Protein AF-A0A9D9K6U5-F1 (afdb_monomer)

Solvent-accessible surface area (backbone atoms only — not comparable to full-atom values): 7953 Å² total; per-residue (Å²): 141,81,90,78,74,84,79,78,78,83,78,51,60,68,62,50,52,54,49,46,54,54,50,46,52,52,50,51,54,55,35,72,71,33,70,72,52,32,52,54,53,49,50,53,49,36,74,77,41,72,85,64,54,78,93,46,47,69,58,51,51,49,51,53,46,51,50,50,54,63,66,56,49,69,49,76,46,80,39,69,76,75,52,73,68,55,51,51,51,50,37,54,60,44,40,68,43,62,42,95,87,67,42,51,32,42,67,47,74,38,34,44,40,83,42,76,51,86,55,94,84,53,95,66,82,46,74,46,80,45,80,88

Structure (mmCIF, N/CA/C/O backbone):
data_AF-A0A9D9K6U5-F1
#
_entry.id   AF-A0A9D9K6U5-F1
#
loop_
_atom_site.group_PDB
_atom_site.id
_atom_site.type_symbol
_atom_site.label_atom_id
_atom_site.label_alt_id
_atom_site.label_comp_id
_atom_site.label_asym_id
_atom_site.label_entity_id
_atom_site.label_seq_id
_atom_site.pdbx_PDB_ins_code
_atom_site.Cartn_x
_atom_site.Cartn_y
_atom_site.Cartn_z
_atom_site.occupancy
_atom_site.B_iso_or_equiv
_atom_site.auth_seq_id
_atom_site.auth_comp_id
_atom_site.auth_asym_id
_atom_site.auth_atom_id
_atom_site.pdbx_PDB_model_num
ATOM 1 N N . MET A 1 1 ? -18.095 -0.144 30.265 1.00 38.88 1 MET A N 1
ATOM 2 C CA . MET A 1 1 ? -16.890 0.116 29.445 1.00 38.88 1 MET A CA 1
ATOM 3 C C . MET A 1 1 ? -15.909 -1.040 29.583 1.00 38.88 1 MET A C 1
ATOM 5 O O . MET A 1 1 ? -15.293 -1.169 30.631 1.00 38.88 1 MET A O 1
ATOM 9 N N . LYS A 1 2 ? -15.785 -1.892 28.560 1.00 31.53 2 LYS A N 1
ATOM 10 C CA . LYS A 1 2 ? -14.665 -2.835 28.393 1.00 31.53 2 LYS A CA 1
ATOM 11 C C . LYS A 1 2 ? -14.397 -3.007 26.895 1.00 31.53 2 LYS A C 1
ATOM 13 O O . LYS A 1 2 ? -14.811 -3.994 26.306 1.00 31.53 2 LYS A O 1
ATOM 18 N N . PHE A 1 3 ? -13.731 -2.032 26.279 1.00 37.59 3 PHE A N 1
ATOM 19 C CA . PHE A 1 3 ? -13.060 -2.262 24.998 1.00 37.59 3 PHE A CA 1
ATOM 20 C C . PHE A 1 3 ? -11.664 -2.794 25.334 1.00 37.59 3 PHE A C 1
ATOM 22 O O . PHE A 1 3 ? -10.690 -2.055 25.406 1.00 37.59 3 PHE A O 1
ATOM 29 N N . ALA A 1 4 ? -11.600 -4.076 25.689 1.00 38.03 4 ALA A N 1
ATOM 30 C CA . ALA A 1 4 ? -1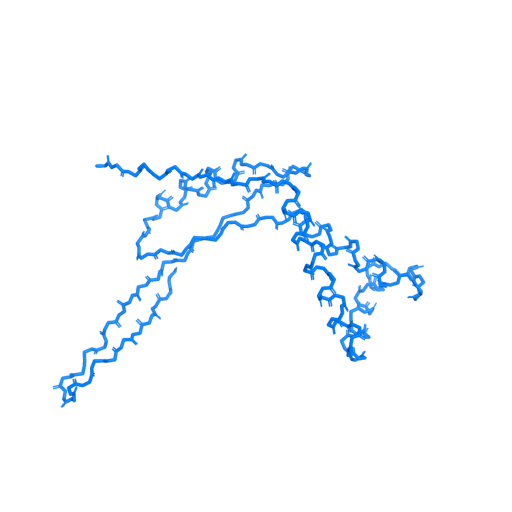0.345 -4.799 25.843 1.00 38.03 4 ALA A CA 1
ATOM 31 C C . ALA A 1 4 ? -10.129 -5.629 24.573 1.00 38.03 4 ALA A C 1
ATOM 33 O O . ALA A 1 4 ? -10.202 -6.853 24.602 1.00 38.03 4 ALA A O 1
ATOM 34 N N . SER A 1 5 ? -9.929 -4.962 23.436 1.00 45.66 5 SER A N 1
ATOM 35 C CA . SER A 1 5 ? -9.408 -5.626 22.244 1.00 45.66 5 SER A CA 1
ATOM 36 C C . SER A 1 5 ? -7.886 -5.578 22.325 1.00 45.66 5 SER A C 1
ATOM 38 O O . SER A 1 5 ? -7.269 -4.531 22.130 1.00 45.66 5 SER A O 1
ATOM 40 N N . ALA A 1 6 ? -7.269 -6.711 22.652 1.00 38.53 6 ALA A N 1
ATOM 41 C CA . ALA A 1 6 ? -5.839 -6.879 22.456 1.00 38.53 6 ALA A CA 1
ATOM 42 C C . ALA A 1 6 ? -5.580 -6.890 20.942 1.00 38.53 6 ALA A C 1
ATOM 44 O O . ALA A 1 6 ? -5.767 -7.905 20.276 1.00 38.53 6 ALA A O 1
ATOM 45 N N . PHE A 1 7 ? -5.203 -5.741 20.382 1.00 44.81 7 PHE A N 1
ATOM 46 C CA . PHE A 1 7 ? -4.701 -5.683 19.016 1.00 44.81 7 PHE A CA 1
ATOM 47 C C . PHE A 1 7 ? -3.298 -6.290 19.012 1.00 44.81 7 PHE A C 1
ATOM 49 O O . PHE A 1 7 ? -2.329 -5.650 19.410 1.00 44.81 7 PHE A O 1
ATOM 56 N N . SER A 1 8 ? -3.188 -7.550 18.592 1.00 39.38 8 SER A N 1
ATOM 57 C CA . SER A 1 8 ? -1.895 -8.129 18.239 1.00 39.38 8 SER A CA 1
ATOM 58 C C . SER A 1 8 ? -1.573 -7.691 16.816 1.00 39.38 8 SER A C 1
ATOM 60 O O . SER A 1 8 ? -2.078 -8.251 15.845 1.00 39.38 8 SER A O 1
ATOM 62 N N . VAL A 1 9 ? -0.772 -6.635 16.685 1.00 52.78 9 VAL A N 1
ATOM 63 C CA . VAL A 1 9 ? -0.162 -6.308 15.397 1.00 52.78 9 VAL A CA 1
ATOM 64 C C . VAL A 1 9 ? 0.989 -7.289 15.217 1.00 52.78 9 VAL A C 1
ATOM 66 O O . VAL A 1 9 ? 2.053 -7.128 15.811 1.00 52.78 9 VAL A O 1
ATOM 69 N N . VAL A 1 10 ? 0.761 -8.346 14.437 1.00 52.00 10 VAL A N 1
ATOM 70 C CA . VAL A 1 10 ? 1.823 -9.278 14.047 1.00 52.00 10 VAL A CA 1
ATOM 71 C C . VAL A 1 10 ? 2.725 -8.551 13.052 1.00 52.00 10 VAL A C 1
ATOM 73 O O . VAL A 1 10 ? 2.498 -8.560 11.846 1.00 52.00 10 VAL A O 1
ATOM 76 N N . THR A 1 11 ? 3.748 -7.876 13.570 1.00 57.75 11 THR A N 1
ATOM 77 C CA . THR A 1 11 ? 4.784 -7.190 12.789 1.00 57.75 11 THR A CA 1
ATOM 78 C C . THR A 1 11 ? 5.875 -8.164 12.344 1.00 57.75 11 THR A C 1
ATOM 80 O O . THR A 1 11 ? 7.061 -7.839 12.414 1.00 57.75 11 THR A O 1
ATOM 83 N N . ASP A 1 12 ? 5.512 -9.387 11.947 1.00 71.06 12 ASP A N 1
ATOM 84 C CA . ASP A 1 12 ? 6.500 -10.348 11.465 1.00 71.06 12 ASP A CA 1
ATOM 85 C C . ASP A 1 12 ? 7.069 -9.841 10.134 1.00 71.06 12 ASP A C 1
ATOM 87 O O . ASP A 1 12 ? 6.441 -9.907 9.070 1.00 71.06 12 ASP A O 1
ATOM 91 N N . LYS A 1 13 ? 8.280 -9.289 10.225 1.00 76.88 13 LYS A N 1
ATOM 92 C CA . LYS A 1 13 ? 9.020 -8.725 9.102 1.00 76.88 13 LYS A CA 1
ATOM 93 C C . LYS A 1 13 ? 9.217 -9.748 7.987 1.00 76.88 13 LYS A C 1
ATOM 95 O O . LYS A 1 13 ? 9.085 -9.384 6.824 1.00 76.88 13 LYS A O 1
ATOM 100 N N . GLN A 1 14 ? 9.482 -11.014 8.313 1.00 81.38 14 GLN A N 1
ATOM 101 C CA . GLN A 1 14 ? 9.707 -12.040 7.295 1.00 81.38 14 GLN A CA 1
ATOM 102 C C . GLN A 1 14 ? 8.429 -12.322 6.508 1.00 81.38 14 GLN A C 1
ATOM 104 O O . GLN A 1 14 ? 8.467 -12.407 5.278 1.00 81.38 14 GLN A O 1
ATOM 109 N N . ILE A 1 15 ? 7.285 -12.419 7.193 1.00 81.75 15 ILE A N 1
ATOM 110 C CA . ILE A 1 15 ? 5.987 -12.606 6.531 1.00 81.75 15 ILE A CA 1
ATOM 111 C C . ILE A 1 15 ? 5.664 -11.398 5.646 1.00 81.75 15 ILE A C 1
ATOM 113 O O . ILE A 1 15 ? 5.240 -11.574 4.497 1.00 81.75 15 ILE A O 1
ATOM 117 N N . ARG A 1 16 ? 5.904 -10.178 6.139 1.00 78.88 16 ARG A N 1
ATOM 118 C CA . ARG A 1 16 ? 5.692 -8.940 5.376 1.00 78.88 16 ARG A CA 1
ATOM 119 C C . ARG A 1 16 ? 6.571 -8.886 4.127 1.00 78.88 16 ARG A C 1
ATOM 121 O O . ARG A 1 16 ? 6.045 -8.682 3.037 1.00 78.88 16 ARG A O 1
ATOM 128 N N . ASP A 1 17 ? 7.871 -9.122 4.263 1.00 86.44 17 ASP A N 1
ATOM 129 C CA . ASP A 1 17 ? 8.828 -9.043 3.155 1.00 86.44 17 ASP A CA 1
ATOM 130 C C . ASP A 1 17 ? 8.530 -10.107 2.086 1.00 86.44 17 ASP A C 1
ATOM 132 O O . ASP A 1 17 ? 8.552 -9.824 0.883 1.00 86.44 17 ASP A O 1
ATOM 136 N N . LYS A 1 18 ? 8.152 -11.320 2.509 1.00 89.19 18 LYS A N 1
ATOM 137 C CA . LYS A 1 18 ? 7.714 -12.389 1.601 1.00 89.19 18 LYS A CA 1
ATOM 138 C C . LYS A 1 18 ? 6.426 -12.023 0.864 1.00 89.19 18 LYS A C 1
ATO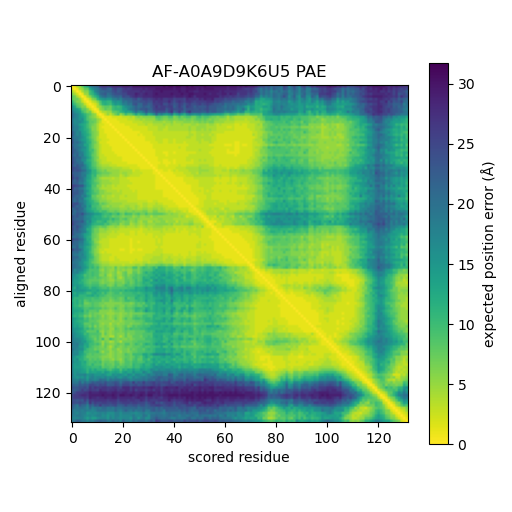M 140 O O . LYS A 1 18 ? 6.306 -12.270 -0.339 1.00 89.19 18 LYS A O 1
ATOM 145 N N . THR A 1 19 ? 5.469 -11.427 1.570 1.00 86.94 19 THR A N 1
ATOM 146 C CA . THR A 1 19 ? 4.194 -10.987 0.991 1.00 86.94 19 THR A CA 1
ATOM 147 C C . THR A 1 19 ? 4.417 -9.870 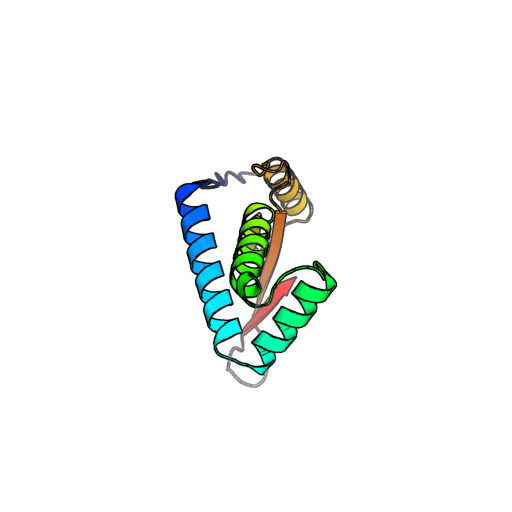-0.022 1.00 86.94 19 THR A C 1
ATOM 149 O O . THR A 1 19 ? 3.926 -9.976 -1.145 1.00 86.94 19 THR A O 1
ATOM 152 N N . ALA A 1 20 ? 5.215 -8.857 0.328 1.00 89.19 20 ALA A N 1
ATOM 153 C CA . ALA A 1 20 ? 5.593 -7.772 -0.571 1.00 89.19 20 ALA A CA 1
ATOM 154 C C . ALA A 1 20 ? 6.252 -8.324 -1.840 1.00 89.19 20 ALA A C 1
ATOM 156 O O . ALA A 1 20 ? 5.757 -8.081 -2.933 1.00 89.19 20 ALA A O 1
ATOM 157 N N . THR A 1 21 ? 7.277 -9.170 -1.704 1.00 92.69 21 THR A N 1
ATOM 158 C CA . THR A 1 21 ? 7.965 -9.791 -2.852 1.00 92.69 21 THR A CA 1
ATOM 159 C C . THR A 1 21 ? 6.997 -10.560 -3.756 1.00 92.69 21 THR A C 1
ATOM 161 O O . THR A 1 21 ? 7.040 -10.433 -4.978 1.00 92.69 21 THR A O 1
ATOM 164 N N . THR A 1 22 ? 6.066 -11.314 -3.164 1.00 94.12 22 THR A N 1
ATOM 165 C CA . THR A 1 22 ? 5.055 -12.074 -3.916 1.00 94.12 22 THR A CA 1
ATOM 166 C C . THR A 1 22 ? 4.130 -11.155 -4.716 1.00 94.12 22 THR A C 1
ATOM 168 O O . THR A 1 22 ? 3.819 -11.440 -5.872 1.00 94.12 22 THR A O 1
ATOM 171 N N . TRP A 1 23 ? 3.670 -10.058 -4.115 1.00 93.31 23 TRP A N 1
ATOM 172 C CA . TRP A 1 23 ? 2.797 -9.097 -4.787 1.00 93.31 23 TRP A CA 1
ATOM 173 C C . TRP A 1 23 ? 3.523 -8.292 -5.853 1.00 93.31 23 TRP A C 1
ATOM 175 O O . TRP A 1 23 ? 2.987 -8.137 -6.948 1.00 93.31 23 TRP A O 1
ATOM 185 N N . VAL A 1 24 ? 4.749 -7.851 -5.576 1.00 94.19 24 VAL A N 1
ATOM 186 C CA . VAL A 1 24 ? 5.594 -7.172 -6.562 1.00 94.19 24 VAL A CA 1
ATOM 187 C C . VAL A 1 24 ? 5.779 -8.054 -7.791 1.00 94.19 24 VAL A C 1
ATOM 189 O O . VAL A 1 24 ? 5.522 -7.598 -8.902 1.00 94.19 24 VAL A O 1
ATOM 192 N N . GLN A 1 25 ? 6.087 -9.341 -7.609 1.00 94.75 25 GLN A N 1
ATOM 193 C CA . GLN A 1 25 ? 6.220 -10.261 -8.737 1.00 94.75 25 GLN A CA 1
ATOM 194 C C . GLN A 1 25 ? 4.922 -10.390 -9.547 1.00 94.75 25 GLN A C 1
ATOM 196 O O . GLN A 1 25 ? 4.963 -10.413 -10.775 1.00 94.75 25 GLN A O 1
ATOM 201 N N . LYS A 1 26 ? 3.758 -10.452 -8.887 1.00 95.44 26 LYS A N 1
ATOM 202 C CA . LYS A 1 26 ? 2.458 -10.494 -9.580 1.00 95.44 26 LYS A CA 1
ATOM 203 C C . LYS A 1 26 ? 2.201 -9.229 -10.399 1.00 95.44 26 LYS A C 1
ATOM 205 O O . LYS A 1 26 ? 1.728 -9.340 -11.525 1.00 95.44 26 LYS A O 1
ATOM 210 N N . ILE A 1 27 ? 2.519 -8.055 -9.850 1.00 93.75 27 ILE A N 1
ATOM 211 C CA . ILE A 1 27 ? 2.357 -6.767 -10.538 1.00 93.75 27 ILE A CA 1
ATOM 212 C C . ILE A 1 27 ? 3.286 -6.699 -11.750 1.00 93.75 27 ILE A C 1
ATOM 214 O O . ILE A 1 27 ? 2.825 -6.385 -12.840 1.00 93.75 27 ILE A O 1
ATOM 218 N N . ILE A 1 28 ? 4.563 -7.051 -11.584 1.00 94.00 28 ILE A N 1
ATOM 219 C CA . ILE A 1 28 ? 5.542 -7.103 -12.679 1.00 94.00 28 ILE A CA 1
ATOM 220 C C . ILE A 1 28 ? 5.044 -8.036 -13.782 1.00 94.00 28 ILE A C 1
ATOM 222 O O . ILE A 1 28 ? 4.950 -7.624 -14.934 1.00 94.00 28 ILE A O 1
ATOM 226 N N . ASN A 1 29 ? 4.650 -9.262 -13.431 1.00 94.56 29 ASN A N 1
ATOM 227 C CA . ASN A 1 29 ? 4.145 -10.228 -14.404 1.00 94.56 29 ASN A CA 1
ATOM 228 C C . ASN A 1 29 ? 2.916 -9.699 -15.152 1.00 94.56 29 ASN A C 1
ATOM 230 O O . ASN A 1 29 ? 2.805 -9.914 -16.351 1.00 94.56 29 ASN A O 1
ATOM 234 N N . TYR A 1 30 ? 2.007 -9.004 -14.463 1.00 94.69 30 TYR A N 1
ATOM 235 C CA . TYR A 1 30 ? 0.834 -8.394 -15.085 1.00 94.69 30 TYR A CA 1
ATOM 236 C C . TYR A 1 30 ? 1.210 -7.251 -16.040 1.00 94.69 30 TYR A C 1
ATOM 238 O O . TYR A 1 30 ? 0.706 -7.200 -17.157 1.00 94.69 30 TYR A O 1
ATOM 246 N N . VAL A 1 31 ? 2.118 -6.362 -15.627 1.00 93.38 31 VAL A N 1
ATOM 247 C CA . VAL A 1 31 ? 2.574 -5.221 -16.439 1.00 93.38 31 VAL A CA 1
ATOM 248 C C . VAL A 1 31 ? 3.279 -5.690 -17.707 1.00 93.38 31 VAL A C 1
ATOM 250 O O . VAL A 1 31 ? 2.982 -5.186 -18.782 1.00 93.38 31 VAL A O 1
ATOM 253 N N . PHE A 1 32 ? 4.186 -6.664 -17.601 1.00 90.88 32 PHE A N 1
ATOM 254 C CA . PHE A 1 32 ? 4.958 -7.156 -18.746 1.00 90.88 32 PHE A CA 1
ATOM 255 C C . PHE A 1 32 ? 4.222 -8.215 -19.584 1.00 90.88 32 PHE A C 1
ATOM 257 O O . PHE A 1 32 ? 4.725 -8.608 -20.634 1.00 90.88 32 PHE A O 1
ATOM 264 N N . ALA A 1 33 ? 3.037 -8.668 -19.160 1.00 93.75 33 ALA A N 1
ATOM 265 C CA . ALA A 1 33 ? 2.178 -9.530 -19.974 1.00 93.75 33 ALA A CA 1
ATOM 266 C C . ALA A 1 33 ? 1.398 -8.757 -21.054 1.00 93.75 33 ALA A C 1
ATOM 268 O O . ALA A 1 33 ? 0.961 -9.365 -22.030 1.00 93.75 33 ALA A O 1
ATOM 269 N N . ASP A 1 34 ? 1.228 -7.441 -20.895 1.00 94.25 34 ASP A N 1
ATOM 270 C CA . ASP A 1 34 ? 0.496 -6.577 -21.824 1.00 94.25 34 ASP A CA 1
ATOM 271 C C . ASP A 1 34 ? 1.399 -5.439 -22.319 1.00 94.25 34 ASP A C 1
ATOM 273 O O . ASP A 1 34 ? 1.850 -4.597 -21.542 1.00 94.25 34 ASP A O 1
ATOM 277 N N . LEU A 1 35 ? 1.643 -5.392 -23.633 1.00 91.88 35 LEU A N 1
ATOM 278 C CA . LEU A 1 35 ? 2.503 -4.386 -24.264 1.00 91.88 35 LEU A CA 1
ATOM 279 C C . LEU A 1 35 ? 2.024 -2.949 -24.011 1.00 91.88 35 LEU A C 1
ATOM 281 O O . LEU A 1 35 ? 2.846 -2.077 -23.745 1.00 91.88 35 LEU A O 1
ATOM 285 N N . SER A 1 36 ? 0.712 -2.700 -24.020 1.00 95.06 36 SER A N 1
ATOM 286 C CA . SER A 1 36 ? 0.156 -1.355 -23.820 1.00 95.06 36 SER A CA 1
ATOM 287 C C . SER A 1 36 ? 0.368 -0.852 -22.389 1.00 95.06 36 SER A C 1
ATOM 289 O O . SER A 1 36 ? 0.688 0.318 -22.160 1.00 95.06 36 SER A O 1
ATOM 291 N N . ILE A 1 37 ? 0.235 -1.750 -21.409 1.00 93.12 37 ILE A N 1
ATOM 292 C CA . ILE A 1 37 ? 0.485 -1.448 -19.999 1.00 93.12 37 ILE A CA 1
ATOM 293 C C . ILE A 1 37 ? 1.987 -1.277 -19.776 1.00 93.12 37 ILE A C 1
ATOM 295 O O . ILE A 1 37 ? 2.401 -0.326 -19.112 1.00 93.12 37 ILE A O 1
ATOM 299 N N . CYS A 1 38 ? 2.800 -2.154 -20.362 1.00 93.06 38 CYS A N 1
ATOM 300 C CA . CYS A 1 38 ? 4.254 -2.087 -20.304 1.00 93.06 38 CYS A CA 1
ATOM 301 C C . CYS A 1 38 ? 4.784 -0.747 -20.830 1.00 93.06 38 CYS A C 1
ATOM 303 O O . CYS A 1 38 ? 5.564 -0.091 -20.142 1.00 93.06 38 CYS A O 1
ATOM 305 N N . GLU A 1 39 ? 4.343 -0.303 -22.009 1.00 93.44 39 GLU A N 1
ATOM 306 C CA . GLU A 1 39 ? 4.743 0.983 -22.595 1.00 93.44 39 GLU A CA 1
ATOM 307 C C . GLU A 1 39 ? 4.382 2.157 -21.684 1.00 93.44 39 GLU A C 1
ATOM 309 O O . GLU A 1 39 ? 5.218 3.022 -21.417 1.00 93.44 39 GLU A O 1
ATOM 314 N N . LYS A 1 40 ? 3.163 2.147 -21.137 1.00 94.44 40 LYS A N 1
ATOM 315 C CA . LYS A 1 40 ? 2.676 3.182 -20.221 1.00 94.44 40 LYS A CA 1
ATOM 316 C C . LYS A 1 40 ? 3.482 3.245 -18.924 1.00 94.44 40 LYS A C 1
ATOM 318 O O . LYS A 1 40 ? 3.861 4.321 -18.475 1.00 94.44 40 LYS A O 1
ATOM 323 N N . VAL A 1 41 ? 3.763 2.099 -18.307 1.00 92.62 41 VAL A N 1
ATOM 324 C CA . VAL A 1 41 ? 4.574 2.054 -17.081 1.00 92.62 41 VAL A CA 1
ATOM 325 C C . VAL A 1 41 ? 6.018 2.463 -17.377 1.00 92.62 41 VAL A C 1
ATOM 327 O O . VAL A 1 41 ? 6.622 3.203 -16.606 1.00 92.62 41 VAL A O 1
ATOM 330 N N . THR A 1 42 ? 6.558 2.048 -18.522 1.00 91.38 42 THR A N 1
ATOM 331 C CA . THR A 1 42 ? 7.903 2.433 -18.964 1.00 91.38 42 THR A CA 1
ATOM 332 C C . THR A 1 42 ? 8.008 3.942 -19.184 1.00 91.38 42 THR A C 1
ATOM 334 O O . THR A 1 42 ? 9.014 4.538 -18.798 1.00 91.38 42 THR A O 1
ATOM 337 N N . SER A 1 43 ? 6.981 4.589 -19.750 1.00 92.81 43 SER A N 1
ATOM 338 C CA . SER A 1 43 ? 6.978 6.046 -19.922 1.00 92.81 43 SER A CA 1
ATOM 339 C C . SER A 1 43 ? 7.010 6.772 -18.578 1.00 92.81 43 SER A C 1
ATOM 341 O O . SER A 1 43 ? 7.820 7.677 -18.407 1.00 92.81 43 SER A O 1
ATOM 343 N N . TRP A 1 44 ? 6.227 6.324 -17.593 1.00 93.81 44 TRP A N 1
ATOM 344 C CA . TRP A 1 44 ? 6.253 6.891 -16.240 1.00 93.81 44 TRP A CA 1
ATOM 345 C C . TRP A 1 44 ? 7.620 6.763 -15.570 1.00 93.81 44 TRP A C 1
ATOM 347 O O . TRP A 1 44 ? 8.109 7.714 -14.961 1.00 93.81 44 TRP A O 1
ATOM 357 N N . ILE A 1 45 ? 8.276 5.608 -15.711 1.00 91.94 45 ILE A N 1
ATOM 358 C CA . ILE A 1 45 ? 9.619 5.416 -15.153 1.00 91.94 45 ILE A CA 1
ATOM 359 C C . ILE A 1 45 ? 10.626 6.339 -15.849 1.00 91.94 45 ILE A C 1
ATOM 361 O O . ILE A 1 45 ? 11.464 6.924 -15.169 1.00 91.94 45 ILE A O 1
ATOM 365 N N . ARG A 1 46 ? 10.526 6.538 -17.172 1.00 92.12 46 ARG A N 1
ATOM 366 C CA . ARG A 1 46 ? 11.377 7.497 -17.903 1.00 92.12 46 ARG A CA 1
ATOM 367 C C . ARG A 1 46 ? 11.151 8.939 -17.475 1.00 92.12 46 ARG A C 1
ATOM 369 O O . ARG A 1 46 ? 12.117 9.685 -17.377 1.00 92.12 46 ARG A O 1
ATOM 376 N N . GLU A 1 47 ? 9.908 9.330 -17.217 1.00 92.94 47 GLU A N 1
ATOM 377 C CA . GLU A 1 47 ? 9.588 10.670 -16.710 1.00 92.94 47 GLU A CA 1
ATOM 378 C C . GLU A 1 47 ? 10.246 10.920 -15.347 1.00 92.94 47 GLU A C 1
ATOM 380 O O . GLU A 1 47 ? 10.748 12.011 -15.090 1.00 92.94 47 GLU A O 1
ATOM 385 N N . MET A 1 48 ? 10.302 9.896 -14.492 1.00 90.38 48 MET A N 1
ATOM 386 C CA . MET A 1 48 ? 10.949 9.975 -13.181 1.00 90.38 48 MET A CA 1
ATOM 387 C C . MET A 1 48 ? 12.479 9.863 -13.244 1.00 90.38 48 MET A C 1
ATOM 389 O O . MET A 1 48 ? 13.179 10.514 -12.470 1.00 90.38 48 MET A O 1
ATOM 393 N N . LYS A 1 49 ? 13.004 9.004 -14.124 1.00 90.62 49 LYS A N 1
ATOM 394 C CA . LYS A 1 49 ? 14.434 8.699 -14.279 1.00 90.62 49 LYS A CA 1
ATOM 395 C C . LYS A 1 49 ? 14.805 8.651 -15.769 1.00 90.62 49 LYS A C 1
ATOM 397 O O . LYS A 1 49 ? 14.885 7.565 -16.341 1.00 90.62 49 LYS A O 1
ATOM 402 N N . PRO A 1 50 ? 15.083 9.804 -16.402 1.00 89.19 50 PRO A N 1
ATOM 403 C CA . PRO A 1 50 ? 15.308 9.883 -17.850 1.00 89.19 50 PRO A CA 1
ATOM 404 C C . PRO A 1 50 ? 16.537 9.115 -18.350 1.00 89.19 50 PRO A C 1
ATOM 406 O O . PRO A 1 50 ? 16.580 8.698 -19.503 1.00 89.19 50 PRO A O 1
ATOM 409 N N . GLU A 1 51 ? 17.537 8.927 -17.488 1.00 90.19 51 GLU A N 1
ATOM 410 C CA . GLU A 1 51 ? 18.823 8.308 -17.837 1.00 90.19 51 GLU A CA 1
ATOM 411 C C . GLU A 1 51 ? 18.808 6.773 -17.768 1.00 90.19 51 GLU A C 1
ATOM 413 O O . GLU A 1 51 ? 19.809 6.124 -18.076 1.00 90.19 51 GLU A O 1
ATOM 418 N N . ILE A 1 52 ? 17.695 6.165 -17.346 1.00 90.06 52 ILE A N 1
ATOM 419 C CA . ILE A 1 52 ? 17.630 4.716 -17.183 1.00 90.06 52 ILE A CA 1
ATOM 420 C C . ILE A 1 52 ? 17.575 3.998 -18.538 1.00 90.06 52 ILE A C 1
ATOM 422 O O . ILE A 1 52 ? 16.792 4.335 -19.430 1.00 90.06 52 ILE A O 1
ATOM 426 N N . SER A 1 53 ? 18.398 2.961 -18.689 1.00 88.44 53 SER A N 1
ATOM 427 C CA . SER A 1 53 ? 18.381 2.115 -19.879 1.00 88.44 53 SER A CA 1
ATOM 428 C C . SER A 1 53 ? 17.152 1.200 -19.901 1.00 88.44 53 SER A C 1
ATOM 430 O O . SER A 1 53 ? 16.677 0.743 -18.861 1.00 88.44 53 SER A O 1
ATOM 432 N N . GLU A 1 54 ? 16.655 0.873 -21.100 1.00 80.75 54 GLU A N 1
ATOM 433 C CA . GLU A 1 54 ? 15.498 -0.024 -21.268 1.00 80.75 54 GLU A CA 1
ATOM 434 C C . GLU A 1 54 ? 15.689 -1.374 -20.570 1.00 80.75 54 GLU A C 1
ATOM 436 O O . GLU A 1 54 ? 14.780 -1.861 -19.902 1.00 80.75 54 GLU A O 1
ATOM 441 N N . GLY A 1 55 ? 16.898 -1.940 -20.645 1.00 83.00 55 GLY A N 1
ATOM 442 C CA . GLY A 1 55 ? 17.226 -3.214 -20.002 1.00 83.00 55 GLY A CA 1
ATOM 443 C C . GLY A 1 55 ? 17.121 -3.197 -18.472 1.00 83.00 55 GLY A C 1
ATOM 444 O O . GLY A 1 55 ? 17.019 -4.259 -17.864 1.00 83.00 55 GLY A O 1
ATOM 445 N N . MET A 1 56 ? 17.106 -2.016 -17.843 1.00 88.81 56 MET A N 1
ATOM 446 C CA . MET A 1 56 ? 17.009 -1.859 -16.388 1.00 88.81 56 MET A CA 1
ATOM 447 C C . MET A 1 56 ? 15.592 -1.514 -15.909 1.00 88.81 56 MET A C 1
ATOM 449 O O . MET A 1 56 ? 15.356 -1.480 -14.703 1.00 88.81 56 MET A O 1
ATOM 453 N N . MET A 1 57 ? 14.629 -1.316 -16.815 1.00 88.00 57 MET A N 1
ATOM 454 C CA . MET A 1 57 ? 13.268 -0.880 -16.469 1.00 88.00 57 MET A CA 1
ATOM 455 C C . MET A 1 57 ? 12.551 -1.836 -15.517 1.00 88.00 57 MET A C 1
ATOM 457 O O . MET A 1 57 ? 11.992 -1.409 -14.510 1.00 88.00 57 MET A O 1
ATOM 461 N N . SER A 1 58 ? 12.596 -3.143 -15.796 1.00 87.94 58 SER A N 1
ATOM 462 C CA . SER A 1 58 ? 11.955 -4.141 -14.931 1.00 87.94 58 SER A CA 1
ATOM 463 C C . SER A 1 58 ? 12.587 -4.196 -13.540 1.00 87.94 58 SER A C 1
ATOM 465 O O . SER A 1 58 ? 11.885 -4.443 -12.560 1.00 87.94 58 SER A O 1
ATOM 467 N N . TYR A 1 59 ? 13.901 -3.988 -13.451 1.00 91.25 59 TYR A N 1
ATOM 468 C CA . TYR A 1 59 ? 14.618 -3.976 -12.181 1.00 91.25 59 TYR A CA 1
ATOM 469 C C . TYR A 1 59 ? 14.263 -2.734 -11.360 1.00 91.25 59 TYR A C 1
ATOM 471 O O . TYR A 1 59 ? 13.988 -2.828 -10.165 1.00 91.25 59 TYR A O 1
ATOM 479 N N . GLU A 1 60 ? 14.200 -1.576 -12.009 1.00 93.50 60 GLU A N 1
ATOM 480 C CA . GLU A 1 60 ? 13.827 -0.329 -11.354 1.00 93.50 60 GLU A CA 1
ATOM 481 C C . GLU A 1 60 ? 12.376 -0.347 -10.874 1.00 93.50 60 GLU A C 1
ATOM 483 O O . GLU A 1 60 ? 12.108 -0.014 -9.722 1.00 93.50 60 GLU A O 1
ATOM 488 N N . LEU A 1 61 ? 11.449 -0.826 -11.710 1.00 93.62 61 LEU A N 1
ATOM 489 C CA . LEU A 1 61 ? 10.052 -1.006 -11.319 1.00 93.62 61 LEU A CA 1
ATOM 490 C C . LEU A 1 61 ? 9.931 -1.904 -10.083 1.00 93.62 61 LEU A C 1
ATOM 492 O O . LEU A 1 61 ? 9.200 -1.579 -9.149 1.00 93.62 61 LEU A O 1
ATOM 496 N N . ASN A 1 62 ? 10.669 -3.017 -10.055 1.00 94.12 62 ASN A N 1
ATOM 497 C CA . ASN A 1 62 ? 10.702 -3.912 -8.904 1.00 94.12 62 ASN A CA 1
ATOM 498 C C . ASN A 1 62 ? 11.137 -3.188 -7.622 1.00 94.12 62 ASN A C 1
ATOM 500 O O . ASN A 1 62 ? 10.495 -3.339 -6.582 1.00 94.12 62 ASN A O 1
ATOM 504 N N . ASN A 1 63 ? 12.200 -2.389 -7.698 1.00 93.19 63 ASN A N 1
ATOM 505 C CA . ASN A 1 63 ? 12.723 -1.667 -6.541 1.00 93.19 63 ASN A CA 1
ATOM 506 C C . ASN A 1 63 ? 11.744 -0.606 -6.041 1.00 93.19 63 ASN A C 1
ATOM 508 O O . ASN A 1 63 ? 11.460 -0.574 -4.845 1.00 93.19 63 ASN A O 1
ATOM 512 N N . LEU A 1 64 ? 11.176 0.190 -6.950 1.00 92.69 64 LEU A N 1
ATOM 513 C CA . LEU A 1 64 ? 10.179 1.209 -6.620 1.00 92.69 64 LEU A CA 1
ATOM 514 C C . LEU A 1 64 ? 8.949 0.596 -5.944 1.00 92.69 64 LEU A C 1
ATOM 516 O O . LEU A 1 64 ? 8.462 1.111 -4.940 1.00 92.69 64 LEU A O 1
ATOM 520 N N . LEU A 1 65 ? 8.461 -0.538 -6.456 1.00 92.81 65 LEU A N 1
ATOM 521 C CA . LEU A 1 65 ? 7.329 -1.235 -5.852 1.00 92.81 65 LEU A CA 1
ATOM 522 C C . LEU A 1 65 ? 7.683 -1.784 -4.464 1.00 92.81 65 LEU A C 1
ATOM 524 O O . LEU A 1 65 ? 6.909 -1.607 -3.525 1.00 92.81 65 LEU A O 1
ATOM 528 N N . LEU A 1 66 ? 8.845 -2.425 -4.303 1.00 91.94 66 LEU A N 1
ATOM 529 C CA . LEU A 1 66 ? 9.291 -2.926 -2.999 1.00 91.94 66 LEU A CA 1
ATOM 530 C C . LEU A 1 66 ? 9.442 -1.799 -1.973 1.00 91.94 66 LEU A C 1
ATOM 532 O O . LEU A 1 66 ? 9.056 -1.971 -0.817 1.00 91.94 66 LEU A O 1
ATOM 536 N N . GLU A 1 67 ? 9.986 -0.657 -2.381 1.00 89.94 67 GLU A N 1
ATOM 537 C CA . GLU A 1 67 ? 10.111 0.527 -1.534 1.00 89.94 67 GLU A CA 1
ATOM 538 C C . GLU A 1 67 ? 8.737 1.076 -1.132 1.00 89.94 67 GLU A C 1
ATOM 540 O O . GLU A 1 67 ? 8.495 1.337 0.049 1.00 89.94 67 GLU A O 1
ATOM 545 N N . ALA A 1 68 ? 7.793 1.152 -2.073 1.00 88.31 68 ALA A N 1
ATOM 546 C CA . ALA A 1 68 ? 6.422 1.569 -1.793 1.00 88.31 68 ALA A CA 1
ATOM 547 C C . ALA A 1 68 ? 5.717 0.628 -0.796 1.00 88.31 68 ALA A C 1
ATOM 549 O O . ALA A 1 68 ? 5.063 1.087 0.140 1.00 88.31 68 ALA A O 1
ATOM 550 N N . PHE A 1 69 ? 5.892 -0.692 -0.933 1.00 85.94 69 PHE A N 1
ATOM 551 C CA . PHE A 1 69 ? 5.338 -1.667 0.016 1.00 85.94 69 PHE A CA 1
ATOM 552 C C . PHE A 1 69 ? 5.961 -1.560 1.413 1.00 85.94 69 PHE A C 1
ATOM 554 O O . PHE A 1 69 ? 5.278 -1.793 2.410 1.00 85.94 69 PHE A O 1
ATOM 561 N N . LYS A 1 70 ? 7.254 -1.230 1.503 1.00 82.06 70 LYS A N 1
ATOM 562 C CA . LYS A 1 70 ? 7.954 -1.088 2.787 1.00 82.06 70 LYS A CA 1
ATOM 563 C C . LYS A 1 70 ? 7.603 0.205 3.510 1.00 82.06 70 LYS A C 1
ATOM 5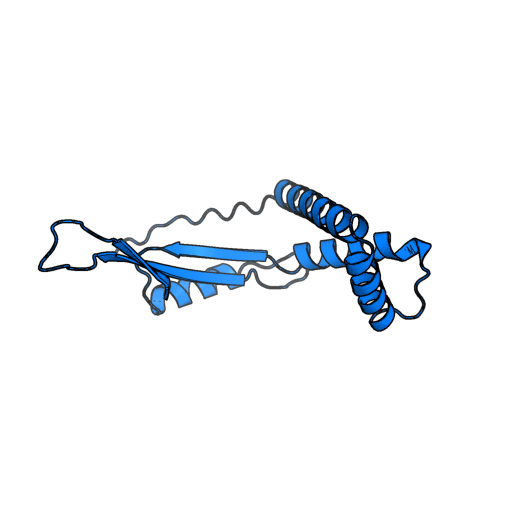65 O O . LYS A 1 70 ? 7.529 0.189 4.736 1.00 82.06 70 LYS A O 1
ATOM 570 N N . SER A 1 71 ? 7.376 1.280 2.761 1.00 84.25 71 SER A N 1
ATOM 571 C CA . SER A 1 71 ? 7.075 2.610 3.301 1.00 84.25 71 SER A CA 1
ATOM 572 C C . SER A 1 71 ? 5.590 2.846 3.579 1.00 84.25 71 SER A C 1
ATOM 574 O O . SER A 1 71 ? 5.231 3.796 4.274 1.00 84.25 71 SER A O 1
ATOM 576 N N . SER A 1 72 ? 4.705 1.976 3.080 1.00 81.62 72 SER A N 1
ATOM 577 C CA . SER A 1 72 ? 3.256 2.140 3.210 1.00 81.62 72 SER A CA 1
ATOM 578 C C . SER A 1 72 ? 2.579 0.900 3.797 1.00 81.62 72 SER A C 1
ATOM 580 O O . SER A 1 72 ? 2.042 0.054 3.083 1.00 81.62 72 SER A O 1
ATOM 582 N N . LEU A 1 73 ? 2.565 0.798 5.130 1.00 83.19 73 LEU A N 1
ATOM 583 C CA . LEU A 1 73 ? 1.718 -0.165 5.840 1.00 83.19 73 LEU A CA 1
ATOM 584 C C . LEU A 1 73 ? 0.416 0.512 6.274 1.00 83.19 73 LEU A C 1
ATOM 586 O O . LEU A 1 73 ? 0.447 1.531 6.963 1.00 83.19 73 LEU A O 1
ATOM 590 N N . GLN A 1 74 ? -0.724 -0.073 5.907 1.00 84.94 74 GLN A N 1
ATOM 591 C CA . GLN A 1 74 ? -2.046 0.394 6.328 1.00 84.94 74 GLN A CA 1
ATOM 592 C C . GLN A 1 74 ? -2.803 -0.717 7.053 1.00 84.94 74 GLN A C 1
ATOM 594 O O . GLN A 1 74 ? -2.923 -1.831 6.547 1.00 84.94 74 GLN A O 1
ATOM 599 N N . ILE A 1 75 ? -3.349 -0.394 8.222 1.00 84.06 75 ILE A N 1
ATOM 600 C CA . ILE A 1 75 ? -4.330 -1.215 8.927 1.00 84.06 75 ILE A CA 1
ATOM 601 C C . ILE A 1 75 ? -5.717 -0.746 8.502 1.00 84.06 75 ILE A C 1
ATOM 603 O O . ILE A 1 75 ? -6.048 0.434 8.626 1.00 84.06 75 ILE A O 1
ATOM 607 N N . VAL A 1 76 ? -6.523 -1.684 8.011 1.00 85.81 76 VAL A N 1
ATOM 608 C CA . VAL A 1 76 ? -7.912 -1.439 7.623 1.00 85.81 76 VAL A CA 1
ATOM 609 C C . VAL A 1 76 ? -8.830 -2.176 8.591 1.00 85.81 76 VAL A C 1
ATOM 611 O O . VAL A 1 76 ? -8.740 -3.394 8.722 1.00 85.81 76 VAL A O 1
ATOM 614 N N . LEU A 1 77 ? -9.707 -1.435 9.263 1.00 85.56 77 LEU A N 1
ATOM 615 C CA . LEU A 1 77 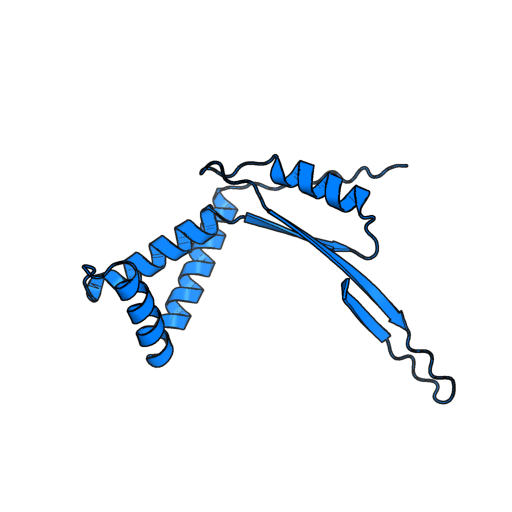? -10.750 -1.965 10.135 1.00 85.56 77 LEU A CA 1
ATOM 616 C C . LEU A 1 77 ? -12.103 -1.874 9.426 1.00 85.56 77 LEU A C 1
ATOM 618 O O . LEU A 1 77 ? -12.481 -0.806 8.959 1.00 85.56 77 LEU A O 1
ATOM 622 N N . ILE A 1 78 ? -12.838 -2.981 9.372 1.00 85.25 78 ILE A N 1
ATOM 623 C CA . ILE A 1 78 ? -14.219 -3.032 8.880 1.00 85.25 78 ILE A CA 1
ATOM 624 C C . ILE A 1 78 ? -15.084 -3.505 10.048 1.00 85.25 78 ILE A C 1
ATOM 626 O O . ILE A 1 78 ? -14.843 -4.594 10.570 1.00 85.25 78 ILE A O 1
ATOM 630 N N . ILE A 1 79 ? -16.033 -2.681 10.493 1.00 86.56 79 ILE A N 1
ATOM 631 C CA . ILE A 1 79 ? -16.814 -2.921 11.719 1.00 86.56 79 ILE A CA 1
ATOM 632 C C . ILE A 1 79 ? -18.245 -2.381 11.587 1.00 86.56 79 ILE A C 1
ATOM 634 O O . ILE A 1 79 ? -18.504 -1.533 10.741 1.00 86.56 79 ILE A O 1
ATOM 638 N N . ASP A 1 80 ? -19.181 -2.880 12.390 1.00 82.31 80 ASP A N 1
ATOM 639 C CA . ASP A 1 80 ? -20.595 -2.481 12.390 1.00 82.31 80 ASP A CA 1
ATOM 640 C C . ASP A 1 80 ? -20.850 -1.117 13.052 1.00 82.31 80 ASP A C 1
ATOM 642 O O . ASP A 1 80 ? -21.681 -0.328 12.587 1.00 82.31 80 ASP A O 1
ATOM 646 N N . GLU A 1 81 ? -20.105 -0.816 14.113 1.00 84.88 81 GLU A N 1
ATOM 647 C CA . GLU A 1 81 ? -20.167 0.449 14.829 1.00 84.88 81 GLU A CA 1
ATOM 648 C C . GLU A 1 81 ? -18.782 0.885 15.324 1.00 84.88 81 GLU A C 1
ATOM 650 O O . GLU A 1 81 ? -18.028 0.115 15.921 1.00 84.88 81 GLU A O 1
ATOM 655 N N . LEU A 1 82 ? -18.453 2.155 15.087 1.00 88.31 82 LEU A N 1
ATOM 656 C CA . LEU A 1 82 ? -17.254 2.798 15.608 1.00 88.31 82 LEU A CA 1
ATOM 657 C C . LEU A 1 82 ? -17.561 4.270 15.868 1.00 88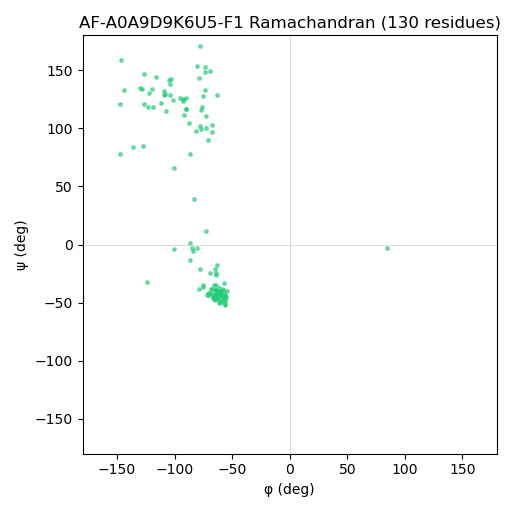.31 82 LEU A C 1
ATOM 659 O O . LEU A 1 82 ? -17.956 4.990 14.951 1.00 88.31 82 LEU A O 1
ATOM 663 N N . SER A 1 83 ? -17.399 4.729 17.108 1.00 90.56 83 SER A N 1
ATOM 664 C CA . SER A 1 83 ? -17.556 6.153 17.400 1.00 90.56 83 SER A CA 1
ATOM 665 C C . SER A 1 83 ? -16.358 6.953 16.861 1.00 90.56 83 SER A C 1
ATOM 667 O O . SER A 1 83 ? -15.243 6.423 16.813 1.00 90.56 83 SER A O 1
ATOM 669 N N . PRO A 1 84 ? -16.525 8.247 16.524 1.00 90.50 84 PRO A N 1
ATOM 670 C CA . PRO A 1 84 ? -15.410 9.090 16.079 1.00 90.50 84 PRO A CA 1
ATOM 671 C C . PRO A 1 84 ? -14.256 9.161 17.092 1.00 90.50 84 PRO A C 1
ATOM 673 O O . PRO A 1 84 ? -13.084 9.229 16.725 1.00 90.50 84 PRO A O 1
ATOM 676 N N . GLU A 1 85 ? -14.577 9.105 18.386 1.00 91.25 85 GLU A N 1
ATOM 677 C CA . GLU A 1 85 ? -13.597 9.095 19.477 1.00 91.25 85 GLU A CA 1
ATOM 678 C C . GLU A 1 85 ? -12.814 7.780 19.515 1.00 91.25 85 GLU A C 1
ATOM 680 O O . GLU A 1 85 ? -11.592 7.791 19.684 1.00 91.25 85 GLU A O 1
ATOM 685 N N . GLN A 1 86 ? -13.491 6.643 19.313 1.00 88.19 86 GLN A N 1
ATOM 686 C CA . GLN A 1 86 ? -12.842 5.335 19.212 1.00 88.19 86 GLN A CA 1
ATOM 687 C C . GLN A 1 86 ? -11.948 5.272 17.975 1.00 88.19 86 GLN A C 1
ATOM 689 O O . GLN A 1 86 ? -10.799 4.847 18.076 1.00 88.19 86 GLN A O 1
ATOM 694 N N . GLU A 1 87 ? -12.437 5.749 16.830 1.00 91.25 87 GLU A N 1
ATOM 695 C CA . GLU A 1 87 ? -11.664 5.814 15.593 1.00 91.25 87 GLU A CA 1
ATOM 696 C C . GLU A 1 87 ? -10.400 6.664 15.765 1.00 91.25 87 GLU A C 1
ATOM 698 O O . GLU A 1 87 ? -9.304 6.214 15.435 1.00 91.25 87 GLU A O 1
ATOM 703 N N . SER A 1 88 ? -10.533 7.869 16.329 1.00 91.88 88 SER A N 1
ATOM 704 C CA . SER A 1 88 ? -9.401 8.756 16.618 1.00 91.88 88 SER A CA 1
ATOM 705 C C . SER A 1 88 ? -8.400 8.105 17.574 1.00 91.88 88 SER A C 1
ATOM 707 O O . SER A 1 88 ? -7.193 8.127 17.329 1.00 91.88 88 SER A O 1
ATOM 709 N N . THR A 1 89 ? -8.892 7.454 18.630 1.00 91.75 89 THR A N 1
ATOM 710 C CA . THR A 1 89 ? -8.048 6.753 19.604 1.00 91.75 89 THR A CA 1
ATOM 711 C C . THR A 1 89 ? -7.246 5.635 18.942 1.00 91.75 89 THR A C 1
ATOM 713 O O . THR A 1 89 ? -6.025 5.579 19.095 1.00 91.75 89 THR A O 1
ATOM 716 N N . ILE A 1 90 ? -7.905 4.772 18.165 1.00 89.00 90 ILE A N 1
ATOM 717 C CA . ILE A 1 90 ? -7.247 3.665 17.462 1.00 89.00 90 ILE A CA 1
ATOM 718 C C . ILE A 1 90 ? -6.253 4.210 16.438 1.00 89.00 90 ILE A C 1
ATOM 720 O O . ILE A 1 90 ? -5.116 3.747 16.391 1.00 89.00 90 ILE A O 1
ATOM 724 N N . ARG A 1 91 ? -6.633 5.238 15.673 1.00 92.56 91 ARG A N 1
ATOM 725 C CA . ARG A 1 91 ? -5.752 5.913 14.714 1.00 92.56 91 ARG A CA 1
ATOM 726 C C . ARG A 1 91 ? -4.479 6.425 15.384 1.00 92.56 91 ARG A C 1
ATOM 728 O O . ARG A 1 91 ? -3.396 6.198 14.859 1.00 92.56 91 ARG A O 1
ATOM 735 N N . ASN A 1 92 ? -4.589 7.068 16.545 1.00 90.75 92 ASN A N 1
ATOM 736 C CA . ASN A 1 92 ? -3.432 7.569 17.288 1.00 90.75 92 ASN A CA 1
ATOM 737 C C . ASN A 1 92 ? -2.527 6.433 17.778 1.00 90.75 92 ASN A C 1
ATOM 739 O O . ASN A 1 92 ? -1.308 6.526 17.643 1.00 90.75 92 ASN A O 1
ATOM 743 N N . VAL A 1 93 ? -3.114 5.348 18.294 1.00 88.62 93 VAL A N 1
ATOM 744 C CA . VAL A 1 93 ? -2.364 4.156 18.716 1.00 88.62 93 VAL A CA 1
ATOM 745 C C . VAL A 1 93 ? -1.641 3.518 17.529 1.00 88.62 93 VAL A C 1
ATOM 747 O O . VAL A 1 93 ? -0.453 3.235 17.629 1.00 88.62 93 VAL A O 1
ATOM 750 N N . VAL A 1 94 ? -2.317 3.336 16.392 1.00 88.19 94 VAL A N 1
ATOM 751 C CA . VAL A 1 94 ? -1.724 2.754 15.178 1.00 88.19 94 VAL A CA 1
ATOM 752 C C . VAL A 1 94 ? -0.615 3.648 14.616 1.00 88.19 94 VAL A C 1
ATOM 754 O O . VAL A 1 94 ? 0.481 3.163 14.346 1.00 88.19 94 VAL A O 1
ATOM 757 N N . ASN A 1 95 ? -0.848 4.958 14.524 1.00 89.06 95 ASN A N 1
ATOM 758 C CA . ASN A 1 95 ? 0.134 5.912 14.006 1.00 89.06 95 ASN A CA 1
ATOM 759 C C . ASN A 1 95 ? 1.393 6.023 14.888 1.00 89.06 95 ASN A C 1
ATOM 761 O O . ASN A 1 95 ? 2.432 6.486 14.406 1.00 89.06 95 ASN A O 1
ATOM 765 N N . ALA A 1 96 ? 1.322 5.632 16.165 1.00 88.25 96 ALA A N 1
ATOM 766 C CA . ALA A 1 96 ? 2.482 5.595 17.053 1.00 88.25 96 ALA A CA 1
ATOM 767 C C . ALA A 1 96 ? 3.485 4.496 16.660 1.00 88.25 96 ALA A C 1
ATOM 769 O O . ALA A 1 96 ? 4.677 4.630 16.943 1.00 88.25 96 ALA A O 1
ATOM 770 N N . PHE A 1 97 ? 3.037 3.440 15.971 1.00 85.38 97 PHE A N 1
ATOM 771 C CA . PHE A 1 97 ? 3.930 2.427 15.422 1.00 85.38 97 PHE A CA 1
ATOM 7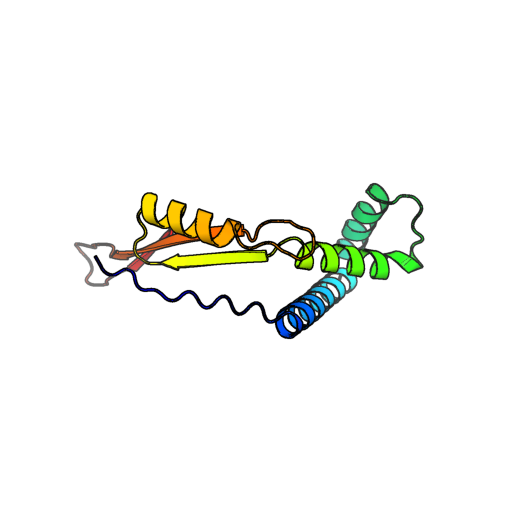72 C C . PHE A 1 97 ? 4.638 2.972 14.183 1.00 85.38 97 PHE A C 1
ATOM 774 O O . PHE A 1 97 ? 4.011 3.479 13.247 1.00 85.38 97 PHE A O 1
ATOM 781 N N . LYS A 1 98 ? 5.968 2.867 14.188 1.00 84.94 98 LYS A N 1
ATOM 782 C CA . LYS A 1 98 ? 6.834 3.348 13.114 1.00 84.94 98 LYS A CA 1
ATOM 783 C C . LYS A 1 98 ? 7.355 2.194 12.270 1.00 84.94 98 LYS A C 1
ATOM 785 O O . LYS A 1 98 ? 7.672 1.122 12.786 1.00 84.94 98 LYS A O 1
ATOM 790 N N . LEU A 1 99 ? 7.429 2.437 10.971 1.00 83.69 99 LEU A N 1
ATOM 791 C CA . LEU A 1 99 ? 8.113 1.606 9.997 1.00 83.69 99 LEU A CA 1
ATOM 792 C C . LEU A 1 99 ? 9.625 1.854 10.069 1.00 83.69 99 LEU A C 1
ATOM 794 O O . LEU A 1 99 ? 10.099 2.753 10.762 1.00 83.69 99 LEU A O 1
ATOM 798 N N . GLU A 1 100 ? 10.391 1.022 9.367 1.00 79.81 100 GLU A N 1
ATOM 799 C CA . GLU A 1 100 ? 11.863 1.060 9.395 1.00 79.81 100 GLU A CA 1
ATOM 800 C C . GLU A 1 100 ? 12.439 2.362 8.823 1.00 79.81 100 GLU A C 1
ATOM 802 O O . GLU A 1 100 ? 13.533 2.769 9.196 1.00 79.81 100 GLU A O 1
ATOM 807 N N . ASP A 1 101 ? 11.684 3.027 7.954 1.00 81.38 101 ASP A N 1
ATOM 808 C CA . ASP A 1 101 ? 11.995 4.330 7.365 1.00 81.38 101 ASP A CA 1
ATOM 809 C C . ASP A 1 101 ? 11.531 5.519 8.236 1.00 81.38 101 ASP A C 1
ATOM 811 O O . ASP A 1 101 ? 11.706 6.674 7.857 1.00 81.38 101 ASP A O 1
ATOM 815 N N . GLY A 1 102 ? 10.935 5.254 9.405 1.00 83.38 102 GLY A N 1
ATOM 816 C CA . GLY A 1 102 ? 10.397 6.269 10.313 1.00 83.38 102 GLY A CA 1
ATOM 817 C C . GLY A 1 102 ? 8.973 6.739 9.989 1.00 83.38 102 GLY A C 1
ATOM 818 O O . GLY A 1 102 ? 8.398 7.510 10.770 1.00 83.38 102 GLY A O 1
ATOM 819 N N . ASN A 1 103 ? 8.365 6.257 8.899 1.00 85.19 103 ASN A N 1
ATOM 820 C CA . ASN A 1 103 ? 6.976 6.560 8.566 1.00 85.19 103 ASN A CA 1
ATOM 821 C C . ASN A 1 103 ? 6.013 5.884 9.551 1.00 85.19 103 ASN A C 1
ATOM 823 O O . ASN A 1 103 ? 6.299 4.833 10.120 1.00 85.19 103 ASN A O 1
ATOM 827 N N . SER A 1 104 ? 4.860 6.505 9.800 1.00 86.75 104 SER A N 1
ATOM 828 C CA . SER A 1 104 ? 3.826 5.916 10.659 1.00 86.75 104 SER A CA 1
ATOM 829 C C . SER A 1 104 ? 3.019 4.863 9.909 1.00 86.75 104 SER A C 1
ATOM 831 O O . SER A 1 104 ? 2.689 5.050 8.738 1.00 86.75 104 SER A O 1
ATOM 833 N N . VAL A 1 105 ? 2.629 3.796 10.608 1.00 86.50 105 VAL A N 1
ATOM 834 C CA . VAL A 1 105 ? 1.606 2.873 10.102 1.00 86.50 105 VAL A CA 1
ATOM 835 C C . VAL A 1 105 ? 0.290 3.635 9.964 1.00 86.50 105 VAL A C 1
ATOM 837 O O . VAL A 1 105 ? -0.142 4.299 10.900 1.00 86.50 105 VAL A O 1
ATOM 840 N N . GLY A 1 106 ? -0.340 3.560 8.794 1.00 87.69 106 GLY A N 1
ATOM 841 C CA . GLY A 1 106 ? -1.617 4.213 8.534 1.00 87.69 106 GLY A CA 1
ATOM 842 C C . GLY A 1 106 ? -2.798 3.417 9.083 1.00 87.69 106 GLY A C 1
ATOM 843 O O . GLY A 1 106 ? -2.756 2.190 9.162 1.00 87.69 106 GLY A O 1
ATOM 844 N N . PHE A 1 107 ? -3.890 4.110 9.396 1.00 90.44 107 PHE A N 1
ATOM 845 C CA . PHE A 1 107 ? -5.147 3.498 9.822 1.00 90.44 107 PHE A CA 1
ATOM 846 C C . PHE A 1 107 ? -6.325 4.020 8.999 1.00 90.44 107 PHE A C 1
ATOM 848 O O . PHE A 1 107 ? -6.471 5.231 8.807 1.00 90.44 107 PHE A O 1
ATOM 855 N N . LYS A 1 108 ? -7.176 3.100 8.540 1.00 89.81 108 LYS A N 1
ATOM 856 C CA . LYS A 1 108 ? -8.475 3.386 7.926 1.00 89.81 108 LYS A CA 1
ATOM 857 C C . LYS A 1 108 ? -9.543 2.529 8.592 1.00 89.81 108 LYS A C 1
ATOM 859 O O . LYS A 1 108 ? -9.338 1.332 8.767 1.00 89.81 108 LYS A O 1
ATOM 864 N N . ALA A 1 109 ? -10.678 3.129 8.918 1.00 88.38 109 ALA A N 1
ATOM 865 C CA . ALA A 1 109 ? -11.854 2.414 9.381 1.00 88.38 109 ALA A CA 1
ATOM 866 C C . ALA A 1 109 ? -12.993 2.601 8.379 1.00 88.38 109 ALA A C 1
ATOM 868 O O . ALA A 1 109 ? -13.120 3.667 7.783 1.00 88.38 109 ALA A O 1
ATOM 869 N N . TYR A 1 110 ? -13.794 1.557 8.210 1.00 88.25 110 TYR A N 1
ATOM 870 C CA . TYR A 1 110 ? -15.027 1.569 7.440 1.00 88.25 110 TYR A CA 1
ATOM 871 C C . TYR A 1 110 ? -16.140 1.035 8.329 1.00 88.25 110 TYR A C 1
ATOM 873 O O . TYR A 1 110 ? -16.056 -0.101 8.811 1.00 88.25 110 TYR A O 1
ATOM 881 N N . VAL A 1 111 ? -17.173 1.848 8.543 1.00 85.06 111 VAL A N 1
ATOM 882 C CA . VAL A 1 111 ? -18.345 1.431 9.312 1.00 85.06 111 VAL A CA 1
ATOM 883 C C . VAL A 1 111 ? -19.365 0.860 8.337 1.00 85.06 111 VAL A C 1
ATOM 885 O O . VAL A 1 111 ? -19.919 1.572 7.501 1.00 85.06 111 VAL A O 1
ATOM 888 N N . VAL A 1 112 ? -19.588 -0.450 8.408 1.00 84.19 112 VAL A N 1
ATOM 889 C CA . VAL A 1 112 ? -20.467 -1.181 7.495 1.00 84.19 112 VAL A CA 1
ATOM 890 C C . VAL A 1 112 ? -21.735 -1.581 8.225 1.00 84.19 112 VAL A C 1
ATOM 892 O O . VAL A 1 112 ? -21.713 -2.412 9.127 1.00 84.19 112 VAL A O 1
ATOM 895 N N . ARG A 1 113 ? -22.869 -1.028 7.793 1.00 79.62 113 ARG A N 1
ATOM 896 C CA . ARG A 1 113 ? -24.183 -1.350 8.358 1.00 79.62 113 ARG A CA 1
ATOM 897 C C . ARG A 1 113 ? -25.008 -2.161 7.376 1.00 79.62 113 ARG A C 1
ATOM 899 O O . ARG A 1 113 ? -25.190 -1.758 6.227 1.00 79.62 113 ARG A O 1
ATOM 906 N N . LEU A 1 114 ? -25.542 -3.280 7.855 1.00 76.12 114 LEU A N 1
ATOM 907 C CA . LEU A 1 114 ? -26.579 -4.017 7.150 1.00 76.12 114 LEU A CA 1
ATOM 908 C C . LEU A 1 114 ? -27.907 -3.278 7.333 1.00 76.12 114 LEU A C 1
ATOM 910 O O . LEU A 1 114 ? -28.392 -3.110 8.450 1.00 76.12 114 LEU A O 1
ATOM 914 N N . GLN A 1 115 ? -28.486 -2.829 6.231 1.00 74.12 115 GLN A N 1
ATOM 915 C CA . GLN A 1 115 ? -29.787 -2.184 6.186 1.00 74.12 115 GLN A CA 1
ATOM 916 C C . GLN A 1 115 ? -30.790 -3.139 5.547 1.00 74.12 115 GLN A C 1
ATOM 918 O O . GLN A 1 115 ? -30.550 -3.677 4.467 1.00 74.12 115 GLN A O 1
ATOM 923 N N . GLN A 1 116 ? -31.930 -3.350 6.198 1.00 70.44 116 GLN A N 1
ATOM 924 C CA . GLN A 1 116 ? -33.043 -4.077 5.598 1.00 70.44 116 GLN A CA 1
ATOM 925 C C . GLN A 1 116 ? -33.950 -3.086 4.871 1.00 70.44 116 GLN A C 1
ATOM 927 O O . GLN A 1 116 ? -34.433 -2.116 5.457 1.00 70.44 116 GLN A O 1
ATOM 932 N N . ARG A 1 117 ? -34.208 -3.339 3.591 1.00 65.81 117 ARG A N 1
ATOM 933 C CA . ARG A 1 117 ? -35.219 -2.615 2.830 1.00 65.81 117 ARG A CA 1
ATOM 934 C C . ARG A 1 117 ? -36.591 -3.153 3.230 1.00 65.81 117 ARG A C 1
ATOM 936 O O . ARG A 1 117 ? -36.904 -4.313 2.979 1.00 65.81 117 ARG A O 1
ATOM 943 N N . LEU A 1 118 ? -37.412 -2.306 3.844 1.00 62.53 118 LEU A N 1
ATOM 944 C CA . LEU A 1 118 ? -38.804 -2.633 4.145 1.00 62.53 118 LEU A CA 1
ATOM 945 C C . LEU A 1 118 ? -39.633 -2.484 2.859 1.00 62.53 118 LEU A C 1
ATOM 947 O O . LEU A 1 118 ? -39.940 -1.367 2.444 1.00 62.53 118 LEU A O 1
ATOM 951 N N . GLN A 1 119 ? -39.967 -3.597 2.201 1.00 57.19 119 GLN A N 1
ATOM 952 C CA . GLN A 1 119 ? -41.026 -3.632 1.191 1.00 57.19 119 GLN A CA 1
ATOM 953 C C . GLN A 1 119 ? -42.345 -3.964 1.894 1.00 57.19 119 GLN A C 1
ATOM 955 O O . GLN A 1 119 ? -42.494 -5.021 2.492 1.00 57.19 119 GLN A O 1
ATOM 960 N N . THR A 1 120 ? -43.306 -3.043 1.858 1.00 58.38 120 THR A N 1
ATOM 961 C CA . THR A 1 120 ? -44.631 -3.213 2.480 1.00 58.38 120 THR A CA 1
ATOM 962 C C . THR A 1 120 ? -45.610 -4.033 1.633 1.00 58.38 120 THR A C 1
ATOM 964 O O . THR A 1 120 ? -46.729 -4.257 2.083 1.00 58.38 120 THR A O 1
ATOM 967 N N . ILE A 1 121 ? -45.229 -4.454 0.418 1.00 60.28 121 ILE A N 1
ATOM 968 C CA . ILE A 1 121 ? -46.159 -5.017 -0.582 1.00 60.28 121 ILE A CA 1
ATOM 969 C C . ILE A 1 121 ? -45.746 -6.419 -1.070 1.00 60.28 121 ILE A C 1
ATOM 971 O O . ILE A 1 121 ? -46.631 -7.237 -1.291 1.00 60.28 121 ILE A O 1
ATOM 975 N N . ASP A 1 122 ? -44.448 -6.736 -1.148 1.00 58.03 122 ASP A N 1
ATOM 976 C CA . ASP A 1 122 ? -43.941 -8.072 -1.499 1.00 58.03 122 ASP A CA 1
ATOM 977 C C . ASP A 1 12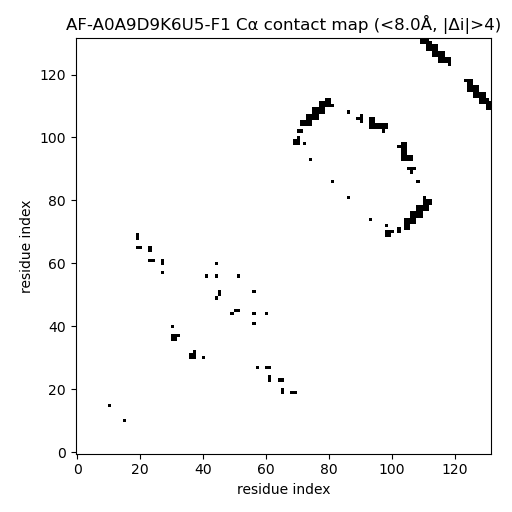2 ? -43.088 -8.630 -0.351 1.00 58.03 122 ASP A C 1
ATOM 979 O O . ASP A 1 122 ? -42.262 -7.923 0.223 1.00 58.03 122 ASP A O 1
ATOM 983 N N . GLY A 1 123 ? -43.316 -9.896 0.010 1.00 56.56 123 GLY A N 1
ATOM 984 C CA . GLY A 1 123 ? -42.754 -10.561 1.195 1.00 56.56 123 GLY A CA 1
ATOM 985 C C . GLY A 1 123 ? -41.262 -10.914 1.136 1.00 56.56 123 GLY A C 1
ATOM 986 O O . GLY A 1 123 ? -40.793 -11.649 2.005 1.00 56.56 123 GLY A O 1
ATOM 987 N N . ASP A 1 124 ? -40.517 -10.407 0.153 1.00 59.75 124 ASP A N 1
ATOM 988 C CA . ASP A 1 124 ? -39.085 -10.665 0.007 1.00 59.75 124 ASP A CA 1
ATOM 989 C C . ASP A 1 124 ? -38.254 -9.610 0.751 1.00 59.75 124 ASP A C 1
ATOM 991 O O . ASP A 1 124 ? -38.239 -8.421 0.424 1.00 59.75 124 ASP A O 1
ATOM 995 N N . ALA A 1 125 ? -37.506 -10.051 1.764 1.00 59.06 125 ALA A N 1
ATOM 996 C CA . ALA A 1 125 ? -36.561 -9.193 2.465 1.00 59.06 125 ALA A CA 1
AT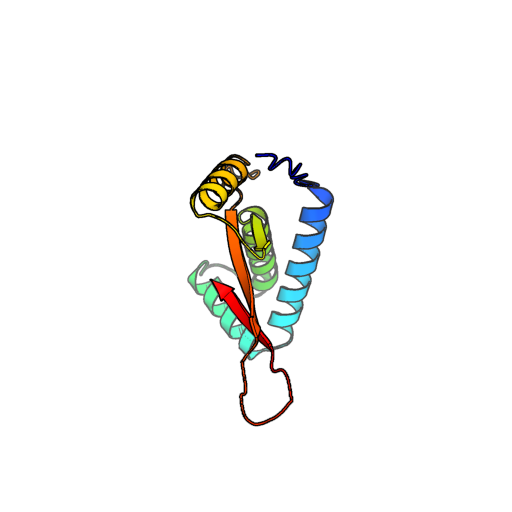OM 997 C C . ALA A 1 125 ? -35.330 -8.924 1.581 1.00 59.06 125 ALA A C 1
ATOM 999 O O . ALA A 1 125 ? -34.500 -9.805 1.358 1.00 59.06 125 ALA A O 1
ATOM 1000 N N . GLN A 1 126 ? -35.179 -7.684 1.108 1.00 66.38 126 GLN A N 1
ATOM 1001 C CA . GLN A 1 126 ? -33.956 -7.224 0.448 1.00 66.38 126 GLN A CA 1
ATOM 1002 C C . GLN A 1 126 ? -33.028 -6.571 1.479 1.00 66.38 126 GLN A C 1
ATOM 1004 O O . GLN A 1 126 ? -33.414 -5.616 2.153 1.00 66.38 126 GLN A O 1
ATOM 1009 N N . TYR A 1 127 ? -31.794 -7.059 1.591 1.00 68.38 127 TYR A N 1
ATOM 1010 C CA . TYR A 1 127 ? -30.761 -6.466 2.442 1.00 68.38 127 TYR A CA 1
ATOM 1011 C C . TYR A 1 127 ? -29.760 -5.673 1.597 1.00 68.38 127 TYR A C 1
ATOM 1013 O O . TYR A 1 127 ? -29.396 -6.091 0.499 1.00 68.38 127 TYR A O 1
ATOM 1021 N N . ALA A 1 128 ? -29.296 -4.541 2.117 1.00 69.81 128 ALA A N 1
ATOM 1022 C CA . ALA A 1 128 ? -28.257 -3.707 1.526 1.00 69.81 128 ALA A CA 1
ATOM 1023 C C . ALA A 1 128 ? -27.144 -3.453 2.549 1.00 69.81 128 ALA A C 1
ATOM 1025 O O . ALA A 1 128 ? -27.404 -3.349 3.745 1.00 69.81 128 ALA A O 1
ATOM 1026 N N . LEU A 1 129 ? -25.901 -3.335 2.087 1.00 70.75 129 LEU A N 1
ATOM 1027 C CA . LEU A 1 129 ? -24.775 -2.905 2.915 1.00 70.75 129 LEU A CA 1
ATOM 1028 C C . LEU A 1 129 ? -24.484 -1.435 2.612 1.00 70.75 129 LEU A C 1
ATOM 1030 O O . LEU A 1 129 ? -24.247 -1.078 1.460 1.00 70.75 129 LEU A O 1
ATOM 1034 N N . SER A 1 130 ? -24.494 -0.588 3.638 1.00 72.81 130 SER A N 1
ATOM 1035 C CA . SER A 1 130 ? -24.044 0.804 3.542 1.00 72.81 130 SER A CA 1
ATOM 1036 C C . SER A 1 130 ? -22.672 0.953 4.189 1.00 72.81 130 SER A C 1
ATOM 1038 O O . SER A 1 130 ? -22.466 0.410 5.275 1.00 72.81 130 SER A O 1
ATOM 1040 N N . VAL A 1 131 ? -21.776 1.713 3.560 1.00 74.62 131 VAL A N 1
ATOM 1041 C CA . VAL A 1 131 ? -20.449 2.053 4.095 1.00 74.62 131 VAL A CA 1
ATOM 1042 C C . VAL A 1 131 ? -20.435 3.533 4.474 1.00 74.62 131 VAL A C 1
ATOM 1044 O O . VAL A 1 131 ? -20.881 4.362 3.677 1.00 74.62 131 VAL A O 1
ATOM 1047 N N . GLN A 1 132 ? -19.945 3.845 5.672 1.00 61.78 132 GLN A N 1
ATOM 1048 C CA . GLN A 1 132 ? -19.679 5.199 6.165 1.00 61.78 132 GLN A CA 1
ATOM 1049 C C . GLN A 1 132 ? -18.199 5.363 6.500 1.00 61.78 132 GLN A C 1
ATOM 1051 O O . GLN A 1 132 ? -17.589 4.375 6.980 1.00 61.78 132 GLN A O 1
#

pLDDT: mean 81.59, std 15.05, range [31.53, 95.44]

Nearest PDB structures (foldseek):
  9b42-assembly1_S  TM=2.515E-01  e=2.456E-01  Pseudomonas virus Pa193
  8env-assembly1_B  TM=2.349E-01  e=2.152E-01  Pseudomonas phage vB_PaeM_E217
  3gep-assembly1_B-2  TM=4.308E-01  e=7.090E+00  Homo sapiens

Foldseek 3Di:
DDPPDPPPPPPPVVVLLVVLLVVLVVVLCVQVVDPVSVVVQQVVVCVVPVPDDPVCSSVVSSVVSSVVSQQAAEDEAEEQDDDPVRQVVVQVVQQVDAGPVRGGHGYYYKHKHWDWDDDPPDPDIDIDIDID

Mean predicted aligned error: 10.39 Å

Sequence (132 aa):
MKFASAFSVVTDKQIRDKTATTWVQKIINYVFADLSICEKVTSWIREMKPEISEGMMSYELNNLLLEAFKSSLQIVLIIDELSPEQESTIRNVVNAFKLEDGNSVGFKAYVVRLQQRLQTIDGDAQYALSVQ

Radius of gyration: 21.54 Å; Cα contacts (8 Å, |Δi|>4): 124; chains: 1; bounding box: 65×23×54 Å

Secondary structure (DSSP, 8-state):
------------HHHHHHHHHHHHHHHHHHHHH-HHHHHHHHHHHHHH-TT--GGGHHHHHHHHHHHHHHH--EEEEEES---HHHHHHHHHHHHHSB-TTSPBPEEEEEEEEEEEE--SSS---EEEEEE-